Protein AF-M1SXC2-F1 (afdb_monomer)

Nearest PDB structures (foldseek):
  5mlw-assembly1_E  TM=6.088E-01  e=4.158E+00  Homo sapiens
  5yco-assembly1_D  TM=6.066E-01  e=5.601E+00  Homo sapiens

Mean predicted aligned error: 9.51 Å

Secondary structure (DSSP, 8-state):
----EEEETTTTEEEE-SEEEEEETTTTEEEEEEEEGGGTEEEEEEEEB---TT--TT---B------

Foldseek 3Di:
DEPDWDQDPVVRDTDGFDWHWDADPVQQWIWTFGDPVVVPDTDIDIFRFDDDPPPDPPDTRTDPPPDD

Solvent-accessible surface area (backbone atoms only — not comparable to full-atom values): 4389 Å² total; per-residue (Å²): 138,48,86,40,66,47,75,41,80,87,82,71,42,76,42,77,34,54,40,49,78,47,75,42,81,90,79,37,39,30,44,39,36,44,49,34,73,93,76,74,44,69,51,75,47,80,44,67,45,49,94,52,96,77,50,56,97,90,54,83,46,76,63,87,76,78,82,128

Radius of gyration: 14.32 Å; Cα contacts (8 Å, |Δi|>4): 106; chains: 1; bounding box: 29×20×36 Å

pLDDT: mean 75.9, std 17.15, range [35.38, 94.19]

Structure (mmCIF, N/CA/C/O backbone):
data_AF-M1SXC2-F1
#
_entry.id   AF-M1SXC2-F1
#
loop_
_atom_site.group_PDB
_atom_site.id
_atom_site.type_symbol
_atom_site.label_atom_id
_atom_site.label_alt_id
_atom_site.labe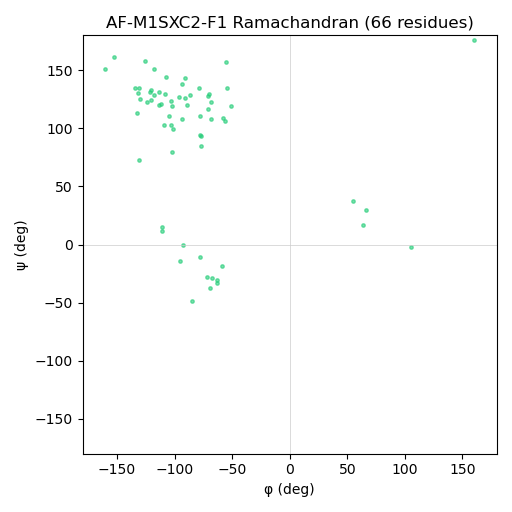l_comp_id
_atom_site.label_asym_id
_atom_site.label_entity_id
_atom_site.label_seq_id
_atom_site.pdbx_PDB_ins_code
_atom_site.Cartn_x
_atom_site.Cartn_y
_atom_site.Cartn_z
_atom_site.occupancy
_atom_site.B_iso_or_equiv
_atom_site.auth_seq_id
_atom_site.auth_comp_id
_atom_site.auth_asym_id
_atom_site.auth_atom_id
_atom_site.pdbx_PDB_model_num
ATOM 1 N N . MET A 1 1 ? 6.870 -6.165 9.986 1.00 60.75 1 MET A N 1
ATOM 2 C CA . MET A 1 1 ? 6.445 -4.746 9.998 1.00 60.75 1 MET A CA 1
ATOM 3 C C . MET A 1 1 ? 5.604 -4.497 8.759 1.00 60.75 1 MET A C 1
ATOM 5 O O . MET A 1 1 ? 6.090 -4.791 7.679 1.00 60.75 1 MET A O 1
ATOM 9 N N . SER A 1 2 ? 4.359 -4.038 8.906 1.00 75.19 2 SER A N 1
ATOM 10 C CA . SER A 1 2 ? 3.529 -3.608 7.771 1.00 75.19 2 SER A CA 1
ATOM 11 C C . SER A 1 2 ? 3.724 -2.111 7.533 1.00 75.19 2 SER A C 1
ATOM 13 O O . SER A 1 2 ? 3.890 -1.360 8.493 1.00 75.19 2 SER A O 1
ATOM 15 N N . TRP A 1 3 ? 3.729 -1.684 6.270 1.00 78.62 3 TRP A N 1
ATOM 16 C CA . TRP A 1 3 ? 3.834 -0.269 5.880 1.00 78.62 3 TRP A CA 1
ATOM 17 C C . TRP A 1 3 ? 2.468 0.398 5.690 1.00 78.62 3 TRP A C 1
ATOM 19 O O . TRP A 1 3 ? 2.390 1.582 5.371 1.00 78.62 3 TRP A O 1
ATOM 29 N N . ILE A 1 4 ? 1.385 -0.357 5.876 1.00 84.81 4 ILE A N 1
ATOM 30 C CA . ILE A 1 4 ? 0.025 0.130 5.669 1.00 84.81 4 ILE A CA 1
ATOM 31 C C . ILE A 1 4 ? -0.511 0.693 6.980 1.00 84.81 4 ILE A C 1
ATOM 33 O O . ILE A 1 4 ? -0.502 0.022 8.015 1.00 84.81 4 ILE A 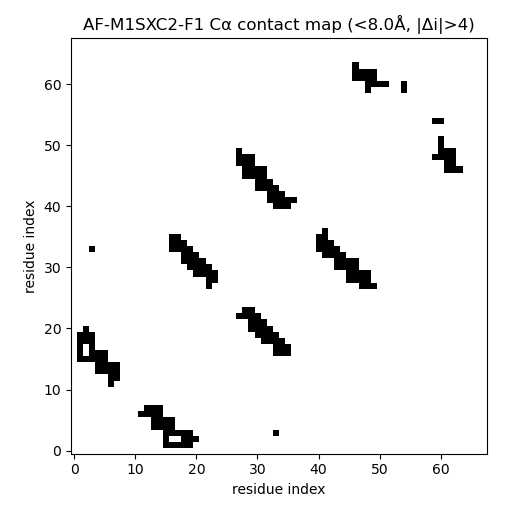O 1
ATOM 37 N N . LEU A 1 5 ? -0.977 1.938 6.914 1.00 89.38 5 LEU A N 1
ATOM 38 C CA . LEU A 1 5 ? -1.538 2.664 8.043 1.00 89.38 5 LEU A CA 1
ATOM 39 C C . LEU A 1 5 ? -3.021 2.918 7.796 1.00 89.38 5 LEU A C 1
ATOM 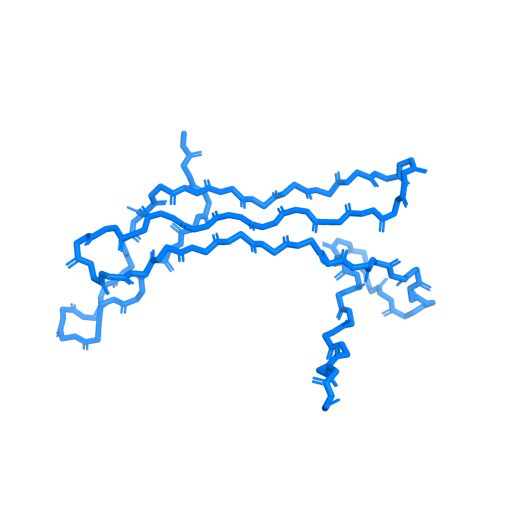41 O O . LEU A 1 5 ? -3.388 3.612 6.848 1.00 89.38 5 LEU A O 1
ATOM 45 N N . HIS A 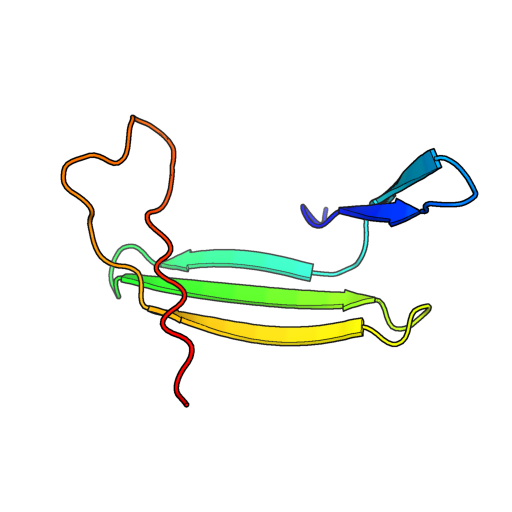1 6 ? -3.862 2.400 8.682 1.00 87.88 6 HIS A N 1
ATOM 46 C CA . HIS A 1 6 ? -5.251 2.814 8.788 1.00 87.88 6 HIS A CA 1
ATOM 47 C C . HIS A 1 6 ? -5.334 4.144 9.541 1.00 87.88 6 HIS A C 1
ATOM 49 O O . HIS A 1 6 ? -4.686 4.325 10.574 1.00 87.88 6 HIS A O 1
ATOM 55 N N . TRP A 1 7 ? -6.132 5.083 9.034 1.00 91.50 7 TRP A N 1
ATOM 56 C CA . TRP A 1 7 ? -6.405 6.345 9.718 1.00 91.50 7 TRP A CA 1
ATOM 57 C C . TRP A 1 7 ? -7.682 6.226 10.547 1.00 91.50 7 TRP A C 1
ATOM 59 O O . TRP A 1 7 ? -8.789 6.201 10.002 1.00 91.50 7 TRP A O 1
ATOM 69 N N . ASP A 1 8 ? -7.533 6.187 11.870 1.00 88.25 8 ASP A N 1
ATOM 70 C CA . ASP A 1 8 ? -8.661 6.261 12.787 1.00 88.25 8 ASP A CA 1
ATOM 71 C C . ASP A 1 8 ? -9.125 7.719 12.903 1.00 88.25 8 ASP A C 1
ATOM 73 O O . ASP A 1 8 ? -8.418 8.587 13.425 1.00 88.25 8 ASP A O 1
ATOM 77 N N . ARG A 1 9 ? -10.314 8.005 12.365 1.00 89.44 9 ARG A N 1
ATOM 78 C CA . ARG A 1 9 ? -10.858 9.367 12.320 1.00 89.44 9 ARG A CA 1
ATOM 79 C C . ARG A 1 9 ? -11.300 9.881 13.682 1.00 89.44 9 ARG A C 1
ATOM 81 O O . ARG A 1 9 ? -11.274 11.103 13.859 1.00 89.44 9 ARG A O 1
ATOM 88 N N . ASP A 1 10 ? -11.694 8.991 14.582 1.00 91.94 10 ASP A N 1
ATOM 89 C CA . ASP A 1 10 ? -12.259 9.344 15.881 1.00 91.94 10 ASP A CA 1
ATOM 90 C C . ASP A 1 10 ? -11.129 9.586 16.874 1.00 91.94 10 ASP A C 1
ATOM 92 O O . ASP A 1 10 ? -11.048 10.652 17.482 1.00 91.94 10 ASP A O 1
ATOM 96 N N . ALA A 1 11 ? -10.172 8.658 16.934 1.00 91.56 11 ALA A N 1
ATOM 97 C CA . ALA A 1 11 ? -8.987 8.790 17.773 1.00 91.56 11 ALA A CA 1
ATOM 98 C C . ALA A 1 11 ? -7.913 9.722 17.177 1.00 91.56 11 ALA A C 1
ATOM 100 O O . ALA A 1 11 ? -6.964 10.073 17.872 1.00 91.56 11 ALA A O 1
ATOM 101 N N . LYS A 1 12 ? -8.047 10.139 15.906 1.00 93.44 12 LYS A N 1
ATOM 102 C CA . LYS A 1 12 ? -7.068 10.972 15.172 1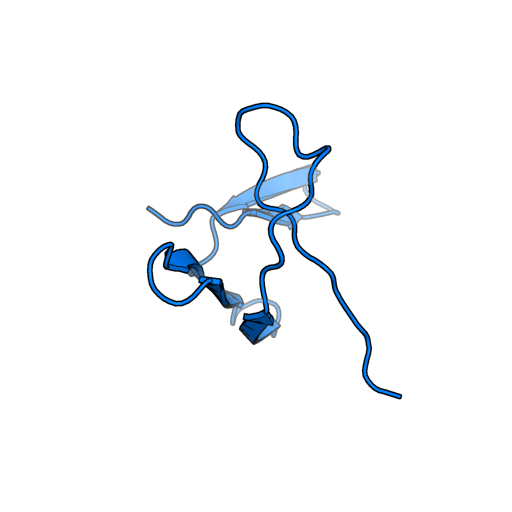.00 93.44 12 LYS A CA 1
ATOM 103 C C . LYS A 1 12 ? -5.655 10.372 15.156 1.00 93.44 12 LYS A C 1
ATOM 105 O O . LYS A 1 12 ? -4.664 11.100 15.209 1.00 93.44 12 LYS A O 1
ATOM 110 N N . ILE A 1 13 ? -5.552 9.048 15.053 1.00 94.19 13 ILE A N 1
ATOM 111 C CA . ILE A 1 13 ? -4.274 8.321 15.046 1.00 94.19 13 ILE A CA 1
ATOM 112 C C . ILE A 1 13 ? -4.131 7.421 13.820 1.00 94.19 13 ILE A C 1
ATOM 114 O O . ILE A 1 13 ? -5.109 6.998 13.206 1.00 94.19 13 ILE A O 1
ATOM 118 N N . LYS A 1 14 ? -2.878 7.099 13.481 1.00 92.19 14 LYS A N 1
ATOM 119 C CA . LYS A 1 14 ? -2.537 6.092 12.470 1.00 92.19 14 LYS A CA 1
ATOM 120 C C . LYS A 1 14 ? -2.248 4.762 13.158 1.00 92.19 14 LYS A C 1
ATOM 122 O O . LYS A 1 14 ? -1.409 4.712 14.054 1.00 92.19 14 LYS A O 1
ATOM 127 N N . GLN A 1 15 ? -2.915 3.701 12.726 1.00 90.44 15 GLN A N 1
ATOM 128 C CA . GLN A 1 15 ? -2.722 2.344 13.228 1.00 90.44 15 GLN A CA 1
ATOM 129 C C . GLN A 1 15 ? -2.131 1.470 12.130 1.00 90.44 15 GLN A C 1
ATOM 131 O O . GLN A 1 15 ? -2.623 1.458 11.004 1.00 90.44 15 GLN A O 1
ATOM 136 N N . THR A 1 16 ? -1.075 0.729 12.448 1.00 90.94 16 THR A N 1
ATOM 137 C CA . THR A 1 16 ? -0.505 -0.240 11.512 1.00 90.94 16 THR A CA 1
ATOM 138 C C . THR A 1 16 ? -1.452 -1.420 11.356 1.00 90.94 16 THR A C 1
ATOM 140 O O . THR A 1 16 ? -1.822 -2.045 12.348 1.00 90.94 16 THR A O 1
ATOM 143 N N . VAL A 1 17 ? -1.799 -1.758 10.116 1.00 90.62 17 VAL A N 1
ATOM 144 C CA . VAL A 1 17 ? -2.650 -2.914 9.795 1.00 90.62 17 VAL A CA 1
ATOM 145 C C . VAL A 1 17 ? -1.887 -3.924 8.945 1.00 90.62 17 VAL A C 1
ATOM 147 O O . VAL A 1 17 ? -0.986 -3.522 8.206 1.00 90.62 17 VAL A O 1
ATOM 150 N N . PRO A 1 18 ? -2.190 -5.231 9.020 1.00 91.25 18 PRO A N 1
ATOM 151 C CA . PRO A 1 18 ? -1.553 -6.234 8.173 1.00 91.25 18 PRO A CA 1
ATOM 152 C C . PRO A 1 18 ? -1.683 -5.906 6.682 1.00 91.25 18 PRO A C 1
ATOM 154 O O . PRO A 1 18 ? -2.758 -5.564 6.190 1.00 91.25 18 PRO A O 1
ATOM 157 N N . GLY A 1 19 ? -0.583 -6.036 5.946 1.00 89.69 19 GLY A N 1
ATOM 158 C CA . GLY A 1 19 ? -0.565 -5.778 4.514 1.00 89.69 19 GLY A CA 1
ATOM 159 C C . GLY A 1 19 ? 0.832 -5.524 3.971 1.00 89.69 19 GLY A C 1
ATOM 160 O O . GLY A 1 19 ? 1.811 -5.486 4.719 1.00 89.69 19 GLY A O 1
ATOM 161 N N . PHE A 1 20 ? 0.918 -5.372 2.654 1.00 88.38 20 PHE A N 1
ATOM 162 C CA . PHE A 1 20 ? 2.154 -5.031 1.961 1.00 88.38 20 PHE A CA 1
ATOM 163 C C . PHE A 1 20 ? 1.880 -4.294 0.650 1.00 88.38 20 PHE A C 1
ATOM 165 O O . PHE A 1 20 ? 0.786 -4.359 0.089 1.00 88.38 20 PHE A O 1
ATOM 172 N N . CYS A 1 21 ? 2.921 -3.627 0.166 1.00 86.56 21 CYS A N 1
ATOM 173 C CA . CYS A 1 21 ? 2.999 -3.022 -1.150 1.00 86.56 21 CYS A CA 1
ATOM 174 C C . CYS A 1 21 ? 4.346 -3.427 -1.753 1.00 86.56 21 CYS A C 1
ATOM 176 O O . CYS A 1 21 ? 5.389 -3.033 -1.232 1.00 86.56 21 CYS A O 1
ATOM 178 N N . ALA A 1 22 ? 4.326 -4.235 -2.809 1.00 86.25 22 ALA A N 1
ATOM 179 C CA . ALA A 1 22 ? 5.521 -4.742 -3.468 1.00 86.25 22 ALA A CA 1
ATOM 180 C C . ALA A 1 22 ? 5.524 -4.311 -4.934 1.00 86.25 22 ALA A C 1
ATOM 182 O O . ALA A 1 22 ? 4.526 -4.483 -5.626 1.00 86.25 22 ALA A O 1
ATOM 183 N N . TYR A 1 23 ? 6.643 -3.759 -5.396 1.00 83.69 23 TYR A N 1
ATOM 184 C CA . TYR A 1 23 ? 6.880 -3.465 -6.806 1.00 83.69 23 TYR A CA 1
ATOM 185 C C . TYR A 1 23 ? 7.914 -4.451 -7.348 1.00 83.69 23 TYR A C 1
ATOM 187 O O . TYR A 1 23 ? 8.972 -4.6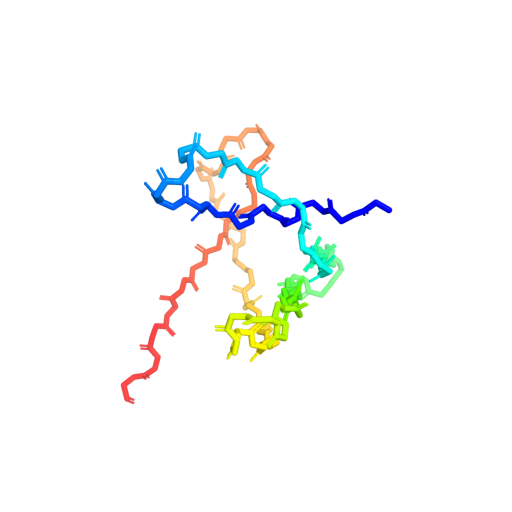14 -6.739 1.00 83.69 23 TYR A O 1
ATOM 195 N N . LEU A 1 24 ? 7.601 -5.093 -8.471 1.00 83.88 24 LEU A N 1
ATOM 196 C CA . LEU A 1 24 ? 8.469 -6.005 -9.211 1.00 83.88 24 LEU A CA 1
ATOM 197 C C . LEU A 1 24 ? 9.005 -5.263 -10.444 1.00 83.88 24 LEU A C 1
ATOM 199 O O . LEU A 1 24 ? 8.269 -5.091 -11.418 1.00 83.88 24 LEU A O 1
ATOM 203 N N . PRO A 1 25 ? 10.269 -4.799 -10.429 1.00 78.00 25 PRO A N 1
ATOM 204 C CA . PRO A 1 25 ? 10.821 -4.015 -11.532 1.00 78.00 25 PRO A CA 1
ATOM 205 C C . PRO A 1 25 ? 10.897 -4.792 -12.847 1.00 78.00 25 PRO A C 1
ATOM 207 O O . PRO A 1 25 ? 10.710 -4.195 -13.902 1.00 78.00 25 PRO A O 1
ATOM 210 N N . ASP A 1 26 ? 11.136 -6.103 -12.771 1.00 82.38 26 ASP A N 1
ATOM 211 C CA . ASP A 1 26 ? 11.330 -6.959 -13.944 1.00 82.38 26 ASP A CA 1
ATOM 212 C C . ASP A 1 26 ? 10.036 -7.147 -14.749 1.00 82.38 26 ASP A C 1
ATOM 214 O O . ASP A 1 26 ? 10.072 -7.160 -15.978 1.00 82.38 26 ASP A O 1
ATOM 218 N N . SER A 1 27 ? 8.888 -7.262 -14.069 1.00 81.00 27 SER A N 1
ATOM 219 C CA . SER A 1 27 ? 7.574 -7.392 -14.713 1.00 81.00 27 SER A CA 1
ATOM 220 C C . SER A 1 27 ? 6.826 -6.064 -14.856 1.00 81.00 27 SER A C 1
ATOM 222 O O . SER A 1 27 ? 5.861 -5.982 -15.615 1.00 81.00 27 SER A O 1
ATOM 224 N 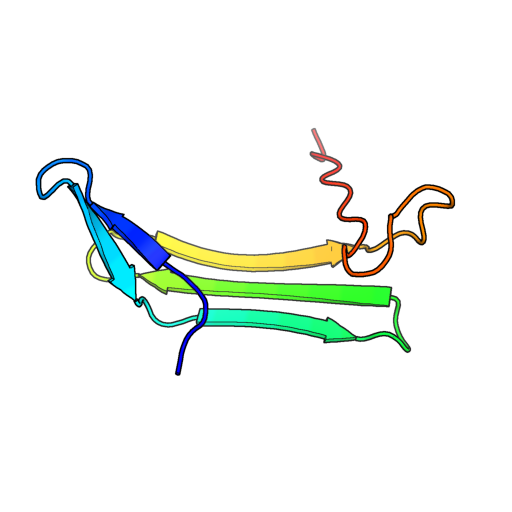N . GLY A 1 28 ? 7.258 -5.003 -14.164 1.00 79.00 28 GLY A N 1
ATOM 225 C CA . GLY A 1 28 ? 6.522 -3.738 -14.113 1.00 79.00 28 GLY A CA 1
ATOM 226 C C . GLY A 1 28 ? 5.182 -3.870 -13.381 1.00 79.00 28 GLY A C 1
ATOM 227 O O . GLY A 1 28 ? 4.224 -3.158 -13.688 1.00 79.00 28 GLY A O 1
ATOM 228 N N . GLU A 1 29 ? 5.096 -4.790 -12.422 1.00 83.44 29 GLU A N 1
ATOM 229 C CA . GLU A 1 29 ? 3.878 -5.075 -11.663 1.00 83.44 29 GLU A CA 1
ATOM 230 C C . GLU A 1 29 ? 3.989 -4.547 -10.236 1.00 83.44 29 GLU A C 1
ATOM 232 O O . GLU A 1 29 ? 5.051 -4.574 -9.609 1.00 83.44 29 GLU A O 1
ATOM 237 N N . MET A 1 30 ? 2.871 -4.061 -9.702 1.00 85.69 30 MET A N 1
ATOM 238 C CA . MET A 1 30 ? 2.768 -3.658 -8.308 1.00 85.69 30 MET A CA 1
ATOM 239 C C . MET A 1 30 ? 1.633 -4.414 -7.625 1.00 85.69 30 MET A C 1
ATOM 241 O O . MET A 1 30 ? 0.476 -4.297 -8.015 1.00 85.69 30 MET A O 1
ATOM 245 N N . HIS A 1 31 ? 1.967 -5.130 -6.558 1.00 88.50 31 HIS A N 1
ATOM 246 C CA . HIS A 1 31 ? 1.023 -5.879 -5.740 1.00 88.50 31 HIS A CA 1
ATOM 247 C C . HIS A 1 31 ? 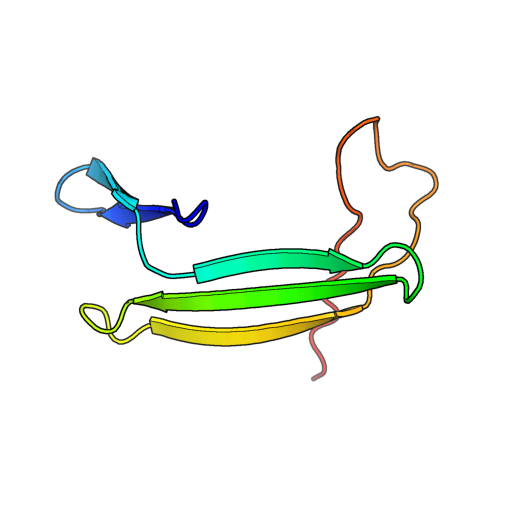0.743 -5.130 -4.443 1.00 88.50 31 HIS A C 1
ATOM 249 O O . HIS A 1 31 ? 1.655 -4.841 -3.661 1.00 88.50 31 HIS A O 1
ATOM 255 N N . LEU A 1 32 ? -0.530 -4.846 -4.193 1.00 88.44 32 LEU A N 1
ATOM 256 C CA . LEU A 1 32 ? -1.008 -4.235 -2.961 1.00 88.44 32 LEU A CA 1
ATOM 257 C C . LEU A 1 32 ? -1.955 -5.203 -2.260 1.00 88.44 32 LEU A C 1
ATOM 259 O O . LEU A 1 32 ? -2.935 -5.648 -2.851 1.00 88.44 32 LEU A O 1
ATOM 263 N N . ARG A 1 33 ? -1.713 -5.472 -0.976 1.00 90.25 33 ARG A N 1
ATOM 264 C CA . ARG A 1 33 ? -2.631 -6.250 -0.142 1.00 90.25 33 ARG A CA 1
ATOM 265 C C . ARG A 1 33 ? -2.874 -5.556 1.184 1.00 90.25 33 ARG A C 1
ATOM 267 O O . ARG A 1 33 ? -1.925 -5.224 1.888 1.00 90.25 33 ARG A O 1
ATOM 274 N N . ILE A 1 34 ? -4.145 -5.417 1.544 1.00 90.81 34 ILE A N 1
ATOM 275 C CA . ILE A 1 34 ? -4.600 -4.881 2.830 1.00 90.81 34 ILE A CA 1
ATOM 276 C C . ILE A 1 34 ? -5.434 -5.957 3.527 1.00 90.81 34 ILE A C 1
ATOM 278 O O . ILE A 1 34 ? -6.300 -6.578 2.908 1.00 90.81 34 ILE A O 1
ATOM 282 N N . GLY A 1 35 ? -5.159 -6.192 4.807 1.00 88.19 35 GLY A N 1
ATOM 283 C CA . GLY A 1 35 ? -5.895 -7.121 5.660 1.00 88.19 35 GLY A CA 1
ATOM 284 C C . GLY A 1 35 ? -6.278 -6.475 6.985 1.00 88.19 35 GLY A C 1
ATOM 285 O O . GLY A 1 35 ? -5.707 -6.815 8.016 1.00 88.19 35 GLY A O 1
ATOM 286 N N . ASP A 1 36 ? -7.245 -5.562 6.955 1.00 87.38 36 ASP A N 1
ATOM 287 C CA . ASP A 1 36 ? -7.871 -4.967 8.137 1.00 87.38 36 ASP A CA 1
ATOM 288 C C . ASP A 1 36 ? -9.240 -5.620 8.384 1.00 87.38 36 ASP A C 1
ATOM 290 O O . ASP A 1 36 ? -10.302 -5.110 8.017 1.00 87.38 36 ASP A O 1
ATOM 294 N N . GLU A 1 37 ? -9.205 -6.810 8.983 1.00 85.25 37 GLU A N 1
ATOM 295 C CA . GLU A 1 37 ? -10.411 -7.597 9.264 1.00 85.25 37 GLU A CA 1
ATOM 296 C C . GLU A 1 37 ? -11.303 -6.935 10.322 1.00 85.25 37 GLU A C 1
ATOM 298 O O . GLU A 1 37 ? -12.524 -7.057 10.249 1.00 85.25 37 GLU A O 1
ATOM 303 N N . GLN A 1 38 ? -10.721 -6.164 11.250 1.00 84.56 38 GLN A N 1
ATOM 304 C CA . GLN A 1 38 ? -11.477 -5.450 12.285 1.00 84.56 38 GLN A CA 1
ATOM 305 C C . GLN A 1 38 ? -12.429 -4.409 11.695 1.00 84.56 38 GLN A C 1
ATOM 307 O O . GLN A 1 38 ? -13.488 -4.146 12.262 1.00 84.56 38 GLN A O 1
ATOM 312 N N . ARG A 1 39 ? -12.063 -3.822 10.553 1.00 84.19 39 ARG A N 1
ATOM 313 C CA . ARG A 1 39 ? -12.843 -2.780 9.875 1.00 84.19 39 ARG A CA 1
ATOM 314 C C . ARG A 1 39 ? -13.448 -3.269 8.560 1.00 84.19 39 ARG A C 1
ATOM 316 O O . ARG A 1 39 ? -13.860 -2.460 7.732 1.00 84.19 39 ARG A O 1
ATOM 323 N N . GLY A 1 40 ? -13.476 -4.589 8.353 1.00 83.44 40 GLY A N 1
ATOM 324 C CA . GLY A 1 40 ? -14.044 -5.228 7.164 1.00 83.44 40 GLY A CA 1
ATOM 325 C C . GLY A 1 40 ? -13.320 -4.889 5.857 1.00 83.44 40 GLY A C 1
ATOM 326 O O . GLY A 1 40 ? -13.874 -5.094 4.781 1.00 83.44 40 GLY A O 1
ATOM 327 N N . THR A 1 41 ? -12.095 -4.364 5.923 1.00 81.88 41 THR A N 1
ATOM 328 C CA . THR A 1 41 ? -11.324 -3.967 4.743 1.00 81.88 41 THR A CA 1
ATOM 329 C C . THR A 1 41 ? -10.287 -5.033 4.431 1.00 81.88 41 THR A C 1
ATOM 331 O O . THR A 1 41 ? -9.206 -5.086 5.012 1.00 81.88 41 THR A O 1
ATOM 334 N N . LYS A 1 42 ? -10.608 -5.888 3.465 1.00 87.38 42 LYS A N 1
ATOM 335 C CA . LYS A 1 42 ? -9.693 -6.897 2.934 1.00 87.38 42 LYS A CA 1
ATOM 336 C C . LYS A 1 42 ? -9.693 -6.799 1.422 1.00 87.38 42 LYS A C 1
ATOM 338 O O . LYS A 1 42 ? -10.747 -6.868 0.800 1.00 87.38 42 LYS A O 1
ATOM 343 N N . GLY A 1 43 ? -8.517 -6.629 0.838 1.00 85.00 43 GLY A N 1
ATOM 344 C CA . GLY A 1 43 ? -8.397 -6.479 -0.603 1.00 85.00 43 GLY A CA 1
ATOM 345 C C . GLY A 1 43 ? -6.994 -6.770 -1.098 1.00 85.00 43 GLY A C 1
ATOM 346 O O . GLY A 1 43 ? -6.011 -6.619 -0.367 1.00 85.00 43 GLY A O 1
ATOM 347 N N . SER A 1 44 ? -6.938 -7.230 -2.340 1.00 87.69 44 SER A N 1
ATOM 348 C CA . SER A 1 44 ? -5.713 -7.454 -3.092 1.00 87.69 44 SER A CA 1
ATOM 349 C C . SER A 1 44 ? -5.889 -6.807 -4.455 1.00 87.69 44 SER A C 1
ATOM 351 O O . SER A 1 44 ? -6.940 -6.970 -5.075 1.00 87.69 44 SER A O 1
ATOM 353 N N . TRP A 1 45 ? -4.877 -6.074 -4.898 1.00 87.38 45 TRP A N 1
ATOM 354 C CA . TRP A 1 45 ? -4.868 -5.400 -6.187 1.00 87.38 45 TRP A CA 1
ATOM 355 C C . TRP A 1 45 ? -3.536 -5.637 -6.873 1.00 87.38 45 TRP A C 1
ATOM 357 O O . TRP A 1 45 ? -2.480 -5.444 -6.267 1.00 87.38 45 TRP A O 1
ATOM 367 N N . ASP A 1 46 ? -3.624 -5.972 -8.153 1.00 86.19 46 ASP A N 1
ATOM 368 C CA . ASP A 1 46 ? -2.493 -6.020 -9.063 1.00 86.19 46 ASP A CA 1
ATOM 369 C C . ASP A 1 46 ? -2.588 -4.783 -9.956 1.00 86.19 46 ASP A C 1
ATOM 371 O O . ASP A 1 46 ? -3.531 -4.610 -10.733 1.00 86.19 46 ASP A O 1
ATOM 375 N N . LEU A 1 47 ? -1.658 -3.855 -9.762 1.00 81.69 47 LEU A N 1
ATOM 376 C CA . LEU A 1 47 ? -1.646 -2.562 -10.426 1.00 81.69 47 LEU A CA 1
ATOM 377 C C . LEU A 1 47 ? -0.610 -2.601 -11.555 1.00 81.69 47 LEU A C 1
ATOM 379 O O . LEU A 1 47 ? 0.580 -2.777 -11.278 1.00 81.69 47 LEU A O 1
ATOM 383 N N . PRO A 1 48 ? -1.019 -2.407 -12.823 1.00 71.50 48 PRO A N 1
ATOM 384 C CA . PRO A 1 48 ? -0.067 -2.282 -13.915 1.00 71.50 48 PRO A CA 1
ATOM 385 C C . PRO A 1 48 ? 0.710 -0.972 -13.757 1.00 71.50 48 PRO A C 1
ATOM 387 O O . PRO A 1 48 ? 0.123 0.116 -13.724 1.00 71.50 48 PRO A O 1
ATOM 390 N N . VAL A 1 49 ? 2.037 -1.058 -13.679 1.00 72.06 49 VAL A N 1
ATOM 391 C CA . VAL A 1 49 ? 2.909 0.113 -13.558 1.00 72.06 49 VAL A CA 1
ATOM 392 C C . VAL A 1 49 ? 3.359 0.528 -14.952 1.00 72.06 49 VAL A C 1
ATOM 394 O O . VAL A 1 49 ? 3.678 -0.292 -15.809 1.00 72.06 49 VAL A O 1
ATOM 397 N N . ARG A 1 50 ? 3.369 1.834 -15.218 1.00 70.56 50 ARG A N 1
ATOM 398 C CA . ARG A 1 50 ? 3.931 2.379 -16.460 1.00 70.56 50 ARG A CA 1
ATOM 399 C C . ARG A 1 50 ? 5.039 3.334 -16.107 1.00 70.56 50 ARG A C 1
ATOM 401 O O . ARG A 1 50 ? 4.770 4.307 -15.420 1.00 70.56 50 ARG A O 1
ATOM 408 N N . HIS A 1 51 ? 6.237 3.127 -16.638 1.00 63.28 51 HIS A N 1
ATOM 409 C CA . HIS A 1 51 ? 7.323 4.090 -16.483 1.00 63.28 51 HIS A CA 1
ATOM 410 C C . HIS A 1 51 ? 6.897 5.476 -16.998 1.00 63.28 51 HIS A C 1
ATOM 412 O O . HIS A 1 51 ? 6.780 5.709 -18.202 1.00 63.28 51 HIS A O 1
ATOM 418 N N . CYS A 1 52 ? 6.644 6.408 -16.079 1.00 63.62 52 CYS A N 1
ATOM 419 C CA . CYS A 1 52 ? 6.363 7.797 -16.414 1.00 63.62 52 CYS A CA 1
ATOM 420 C C . CYS A 1 52 ? 7.679 8.562 -16.526 1.00 63.62 52 CYS A C 1
ATOM 422 O O . CYS A 1 52 ? 8.467 8.579 -15.584 1.00 63.62 52 CYS A O 1
ATOM 424 N N . LYS A 1 53 ? 7.868 9.279 -17.640 1.00 57.94 53 LYS A N 1
ATOM 425 C CA . LYS A 1 53 ? 9.040 10.145 -17.877 1.00 57.94 53 LYS A CA 1
ATOM 426 C C . LYS A 1 53 ? 9.219 11.253 -16.822 1.00 57.94 53 LYS A C 1
ATOM 428 O O . LYS A 1 53 ? 10.314 11.776 -16.688 1.00 57.94 53 LYS A O 1
ATOM 433 N N . ASN A 1 54 ? 8.159 11.572 -16.072 1.00 58.44 54 ASN A N 1
ATOM 434 C CA . ASN A 1 54 ? 8.122 12.652 -15.080 1.00 58.44 54 ASN A CA 1
ATOM 435 C C . ASN A 1 54 ? 8.026 12.151 -13.629 1.00 58.44 54 ASN A C 1
ATOM 437 O O . ASN A 1 54 ? 7.719 12.938 -12.735 1.00 58.44 54 ASN A O 1
ATOM 441 N N . ALA A 1 55 ? 8.220 10.853 -13.370 1.00 58.19 55 ALA A N 1
ATOM 442 C CA . ALA A 1 55 ? 8.314 10.385 -11.994 1.00 58.19 55 ALA A CA 1
ATOM 443 C C . ALA A 1 55 ? 9.615 10.939 -11.395 1.00 58.19 55 ALA A C 1
ATOM 445 O O . ALA A 1 55 ? 10.706 10.534 -11.790 1.00 58.19 55 ALA A O 1
ATOM 446 N N . GLY A 1 56 ? 9.500 11.916 -10.491 1.00 51.94 56 GLY A N 1
ATOM 447 C CA . GLY A 1 56 ? 10.648 12.401 -9.728 1.00 51.94 56 GLY A CA 1
ATOM 448 C C . GLY A 1 56 ? 11.345 11.242 -8.997 1.00 51.94 56 GLY A C 1
ATOM 449 O O . GLY A 1 56 ? 10.705 10.212 -8.748 1.00 51.94 56 GLY A O 1
ATOM 450 N N . PRO A 1 57 ? 12.637 11.377 -8.650 1.00 45.50 57 PRO A N 1
ATOM 451 C CA . PRO A 1 57 ? 13.378 10.320 -7.969 1.00 45.50 57 PRO A CA 1
ATOM 452 C C . PRO A 1 57 ? 12.610 9.821 -6.734 1.00 45.50 57 PRO A C 1
ATOM 454 O O . PRO A 1 57 ? 12.325 10.602 -5.830 1.00 45.50 57 PRO A O 1
ATOM 457 N N . GLY A 1 58 ? 12.254 8.531 -6.713 1.00 52.41 58 GLY A N 1
ATOM 458 C CA . GLY A 1 58 ? 11.642 7.868 -5.554 1.00 52.41 58 GLY A CA 1
ATOM 459 C C . GLY A 1 58 ? 10.139 7.569 -5.619 1.00 52.41 58 GLY A C 1
ATOM 460 O O . GLY A 1 58 ? 9.644 6.929 -4.696 1.00 52.41 58 GLY A O 1
ATOM 461 N N . ASN A 1 59 ? 9.414 7.947 -6.682 1.00 48.03 59 ASN A N 1
ATOM 462 C CA . ASN A 1 59 ? 7.968 7.687 -6.769 1.00 48.03 59 ASN A CA 1
ATOM 463 C C . ASN A 1 59 ? 7.604 6.660 -7.859 1.00 48.03 59 ASN A C 1
ATOM 465 O O . ASN A 1 59 ? 7.867 6.916 -9.036 1.00 48.03 59 ASN A O 1
ATOM 469 N N . PRO A 1 60 ? 6.950 5.528 -7.519 1.00 51.12 60 PRO A N 1
ATOM 470 C CA . PRO A 1 60 ? 6.439 4.607 -8.522 1.00 51.12 60 PRO A CA 1
ATOM 471 C C . PRO A 1 60 ? 5.239 5.235 -9.258 1.00 51.12 60 PRO A C 1
ATOM 473 O O . PRO A 1 60 ? 4.303 5.732 -8.625 1.00 51.12 60 PRO A O 1
ATOM 476 N N . PRO A 1 61 ? 5.234 5.233 -10.598 1.00 52.81 61 PRO A N 1
ATOM 477 C CA . PRO A 1 61 ? 4.129 5.757 -11.390 1.00 52.81 61 PRO A CA 1
ATOM 478 C C . PRO A 1 61 ? 2.947 4.777 -11.424 1.00 52.81 61 PRO A C 1
ATOM 480 O O . PRO A 1 61 ? 2.866 3.890 -12.272 1.00 52.81 61 PRO A O 1
ATOM 483 N N . ILE A 1 62 ? 2.004 4.950 -10.501 1.00 55.19 62 ILE A N 1
ATOM 484 C CA . ILE A 1 62 ? 0.765 4.165 -10.443 1.00 55.19 62 ILE A CA 1
ATOM 485 C C . ILE A 1 62 ? -0.299 4.861 -11.300 1.00 55.19 62 ILE A C 1
ATOM 487 O O . ILE A 1 62 ? -0.666 6.002 -11.023 1.00 55.19 62 ILE A O 1
ATOM 491 N N . ASN A 1 63 ? -0.822 4.189 -12.331 1.00 49.44 63 ASN A N 1
ATOM 492 C CA . ASN A 1 63 ? -1.970 4.677 -13.101 1.00 49.44 63 ASN A CA 1
ATOM 493 C C . ASN A 1 63 ? -3.198 3.810 -12.797 1.00 49.44 63 ASN A C 1
ATOM 495 O O . ASN A 1 63 ? -3.325 2.698 -13.307 1.00 49.44 63 ASN A O 1
ATOM 499 N N . HIS A 1 64 ? -4.111 4.318 -11.968 1.00 43.78 64 HIS A N 1
ATOM 500 C CA . HIS A 1 64 ? -5.381 3.655 -11.688 1.00 43.78 64 HIS A CA 1
ATOM 501 C C . HIS A 1 64 ? -6.344 3.871 -12.865 1.00 43.78 64 HIS A C 1
ATOM 503 O O . HIS A 1 64 ? -7.170 4.786 -12.858 1.00 43.78 64 HIS A O 1
ATOM 509 N N . ARG A 1 65 ? -6.265 3.033 -13.905 1.00 39.06 65 ARG A N 1
ATOM 510 C CA . ARG A 1 65 ? -7.299 3.014 -14.946 1.00 39.06 65 ARG A CA 1
ATOM 511 C C . ARG A 1 65 ? -8.498 2.239 -14.402 1.00 39.06 65 ARG A C 1
ATOM 513 O O . ARG A 1 65 ? -8.522 1.018 -14.468 1.00 39.06 65 ARG A O 1
ATOM 520 N N . SER A 1 66 ? -9.467 2.959 -13.835 1.00 35.38 66 SER A N 1
ATOM 521 C CA . SER A 1 66 ? -10.773 2.387 -13.488 1.00 35.38 66 SER A CA 1
ATOM 522 C C . SER A 1 66 ? -11.392 1.817 -14.767 1.00 35.38 66 SER A C 1
ATOM 524 O O . SER A 1 66 ? -11.714 2.581 -15.681 1.00 35.38 66 SER A O 1
ATOM 526 N N . GLN A 1 67 ? -11.461 0.490 -14.888 1.00 36.94 67 GLN A N 1
ATOM 527 C CA . GLN A 1 67 ? -12.257 -0.134 -15.939 1.00 36.94 67 GLN A CA 1
ATOM 528 C C . GLN A 1 67 ? -13.728 0.081 -15.569 1.00 36.94 67 GLN A C 1
ATOM 530 O O . GLN A 1 67 ? -14.163 -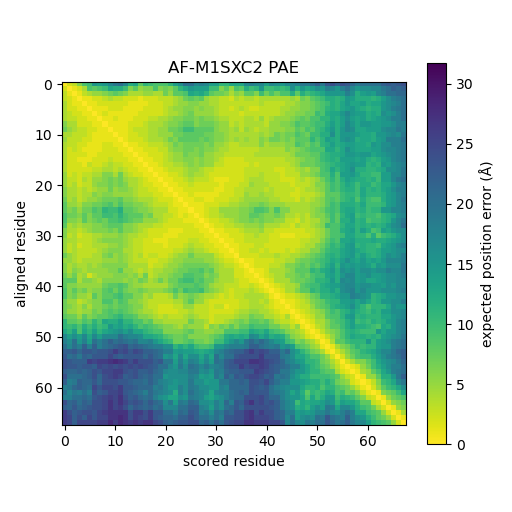0.317 -14.490 1.00 36.94 67 GLN A O 1
ATOM 535 N N . LYS A 1 68 ? -14.425 0.825 -16.432 1.00 35.66 68 LYS A N 1
ATOM 536 C CA . LYS A 1 68 ? -15.883 0.972 -16.433 1.00 35.66 68 LYS A CA 1
ATOM 537 C C . LYS A 1 68 ? -16.541 -0.315 -16.903 1.00 35.66 68 LYS A C 1
ATOM 539 O O . LYS A 1 68 ? -15.947 -0.949 -17.803 1.00 35.66 68 LYS A O 1
#

Sequence (68 aa):
MSWILHWDRDAKIKQTVPGFCAYLPDSGEMHLRIGDEQRGTKGSWDLPVRHCKNAGPGNPPINHRSQK